Protein AF-A0A2E5NPE5-F1 (afdb_monomer_lite)

Radius of gyration: 10.74 Å; chains: 1; bounding box: 22×24×26 Å

Secondary structure (DSSP, 8-state):
--EEEE-SHHHHHHHHTT---SS--EEEESSHHHHHHHHHTTPPPSEE-SSSSHHHHHHH--

pLDDT: mean 93.94, std 7.04, range [53.88, 98.62]

Sequence (62 aa):
VDKIILASPSAVLGLTNQVHFDNAVEIFSIGPSTSRAVQAAGLEVTAEAAEPSLKGLMEIMK

Structure (mmCIF, N/CA/C/O backbone):
data_AF-A0A2E5NPE5-F1
#
_entry.id   AF-A0A2E5NPE5-F1
#
loop_
_atom_site.group_PDB
_atom_site.id
_atom_site.type_symbol
_atom_site.label_atom_id
_atom_site.label_alt_id
_atom_site.label_comp_id
_atom_site.label_asym_id
_atom_site.label_entity_id
_atom_site.label_seq_id
_atom_site.pdbx_PDB_ins_code
_atom_site.Cartn_x
_atom_site.Cartn_y
_atom_site.Cartn_z
_atom_site.occupancy
_atom_site.B_iso_or_equiv
_atom_site.auth_seq_id
_atom_site.auth_comp_id
_atom_site.auth_asym_id
_atom_site.auth_atom_id
_atom_site.pdbx_PDB_model_num
ATOM 1 N N . VAL A 1 1 ? -13.840 -7.925 7.707 1.00 53.88 1 VAL A N 1
ATOM 2 C CA . VAL A 1 1 ? -13.134 -6.805 7.053 1.00 53.88 1 VAL A CA 1
ATOM 3 C C . VAL A 1 1 ? -11.701 -7.256 6.906 1.00 53.88 1 VAL A C 1
ATOM 5 O O . VAL A 1 1 ? -11.080 -7.522 7.930 1.00 53.88 1 VAL A O 1
ATOM 8 N N . ASP A 1 2 ? -11.226 -7.443 5.679 1.00 82.50 2 ASP A N 1
ATOM 9 C CA . ASP A 1 2 ? -9.878 -7.952 5.417 1.00 82.50 2 ASP A CA 1
ATOM 10 C C . ASP A 1 2 ? -8.948 -6.754 5.201 1.00 82.50 2 ASP A C 1
ATOM 12 O O . ASP A 1 2 ? -8.817 -6.228 4.097 1.00 82.50 2 ASP A O 1
ATOM 16 N N . LYS A 1 3 ? -8.379 -6.257 6.305 1.00 92.25 3 LYS A N 1
ATOM 17 C CA . LYS A 1 3 ? -7.416 -5.148 6.303 1.00 92.25 3 LYS A CA 1
ATOM 18 C C . LYS A 1 3 ? -6.021 -5.699 6.003 1.00 92.25 3 LYS A C 1
ATOM 20 O O . LYS A 1 3 ? -5.557 -6.604 6.697 1.00 92.25 3 LYS A O 1
ATOM 25 N N . ILE A 1 4 ? -5.336 -5.137 5.011 1.00 94.62 4 ILE A N 1
ATOM 26 C CA . ILE A 1 4 ? -3.979 -5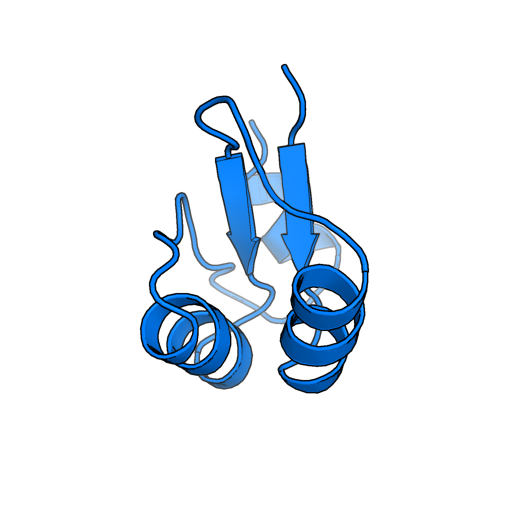.532 4.615 1.00 94.62 4 ILE A CA 1
ATOM 27 C C . ILE A 1 4 ? -3.003 -4.418 4.978 1.00 94.62 4 ILE A 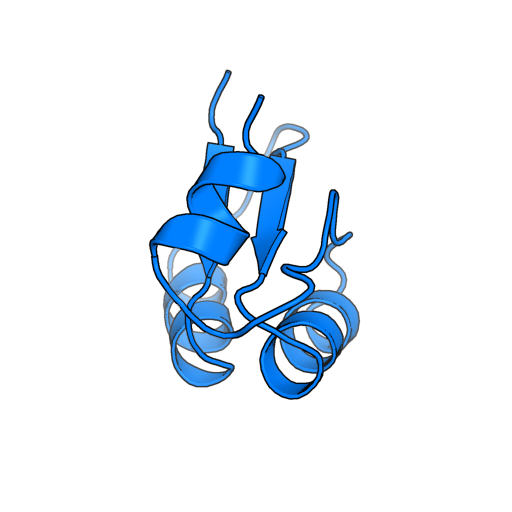C 1
ATOM 29 O O . ILE A 1 4 ? -3.204 -3.260 4.623 1.00 94.62 4 ILE A O 1
ATOM 33 N N . ILE A 1 5 ? -1.910 -4.782 5.646 1.00 96.00 5 ILE A N 1
ATOM 34 C CA . ILE A 1 5 ? -0.807 -3.869 5.951 1.00 96.00 5 ILE A CA 1
ATOM 35 C C . ILE A 1 5 ? 0.372 -4.186 5.040 1.00 96.00 5 ILE A C 1
ATOM 37 O O . ILE A 1 5 ? 0.823 -5.331 4.976 1.00 96.00 5 ILE A O 1
ATOM 41 N N . LEU A 1 6 ? 0.926 -3.162 4.395 1.00 97.31 6 LEU A N 1
ATOM 42 C CA . LEU A 1 6 ? 2.114 -3.281 3.557 1.00 97.31 6 LEU A CA 1
ATOM 43 C C . LEU A 1 6 ? 3.234 -2.404 4.118 1.00 97.31 6 LEU A C 1
ATOM 45 O O . LEU A 1 6 ? 3.161 -1.173 4.143 1.00 97.31 6 LEU A O 1
ATOM 49 N N . ALA A 1 7 ? 4.297 -3.068 4.573 1.00 97.25 7 ALA A N 1
ATOM 50 C CA . ALA A 1 7 ? 5.453 -2.433 5.204 1.00 97.25 7 ALA A CA 1
ATOM 51 C C . ALA A 1 7 ? 6.626 -2.173 4.240 1.00 97.25 7 ALA A C 1
ATOM 53 O O . ALA A 1 7 ? 7.659 -1.644 4.644 1.00 97.25 7 ALA A O 1
ATOM 54 N N . SER A 1 8 ? 6.498 -2.539 2.963 1.00 98.19 8 SER A N 1
ATOM 55 C CA . SER A 1 8 ? 7.516 -2.267 1.945 1.00 98.19 8 SER A CA 1
ATOM 56 C C . SER A 1 8 ? 6.954 -2.406 0.524 1.00 98.19 8 SER A C 1
ATOM 58 O O . SER A 1 8 ? 5.989 -3.146 0.319 1.00 98.19 8 SER A O 1
ATOM 60 N N . PRO A 1 9 ? 7.599 -1.800 -0.492 1.00 98.44 9 PRO A N 1
ATOM 61 C CA . PRO A 1 9 ? 7.295 -2.069 -1.900 1.00 98.44 9 PRO A CA 1
ATOM 62 C C . PRO A 1 9 ? 7.412 -3.552 -2.284 1.00 98.44 9 PRO A C 1
ATOM 64 O O . PRO A 1 9 ? 6.622 -4.054 -3.078 1.00 98.44 9 PRO A O 1
ATOM 67 N N . SER A 1 10 ? 8.372 -4.280 -1.702 1.00 98.38 10 SER A N 1
ATOM 68 C CA . SER A 1 10 ? 8.546 -5.713 -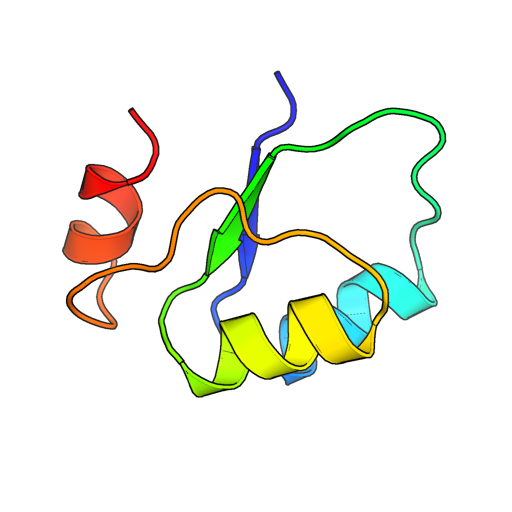1.967 1.00 98.38 10 SER A CA 1
ATOM 69 C C . SER A 1 10 ? 7.403 -6.566 -1.414 1.00 98.38 10 SER A C 1
ATOM 71 O O . SER A 1 10 ? 7.071 -7.582 -2.018 1.00 98.38 10 SER A O 1
ATOM 73 N N . ALA A 1 11 ? 6.763 -6.148 -0.316 1.00 97.94 11 ALA A N 1
ATOM 74 C CA . ALA A 1 11 ? 5.564 -6.807 0.193 1.00 97.94 11 ALA A CA 1
ATOM 75 C C . ALA A 1 11 ? 4.383 -6.650 -0.775 1.00 97.94 11 ALA A C 1
ATOM 77 O O . ALA A 1 11 ? 3.637 -7.606 -0.968 1.00 97.94 11 ALA A O 1
ATOM 78 N N . VAL A 1 12 ? 4.257 -5.488 -1.435 1.00 97.56 12 VAL A N 1
ATOM 79 C CA . VAL A 1 12 ? 3.251 -5.274 -2.491 1.00 97.56 12 VAL A CA 1
ATOM 80 C C . VAL A 1 12 ? 3.456 -6.280 -3.620 1.00 97.56 12 VAL A C 1
ATOM 82 O O . VAL A 1 12 ? 2.527 -6.997 -3.972 1.00 97.56 12 VAL A O 1
ATOM 85 N N . LEU A 1 13 ? 4.689 -6.386 -4.129 1.00 97.44 13 LEU A N 1
ATOM 86 C CA . LEU A 1 13 ? 5.031 -7.329 -5.196 1.00 97.44 13 LEU A CA 1
ATOM 87 C C . LEU A 1 13 ? 4.767 -8.785 -4.784 1.00 97.44 13 LEU A C 1
ATOM 89 O O . LEU A 1 13 ? 4.228 -9.568 -5.559 1.00 97.44 13 LEU A O 1
ATOM 93 N N . GLY A 1 14 ? 5.146 -9.157 -3.559 1.00 97.44 14 GLY A N 1
ATOM 94 C CA . GLY A 1 14 ? 4.909 -10.502 -3.038 1.00 97.44 14 GLY A CA 1
ATOM 95 C C . GLY A 1 14 ? 3.422 -10.847 -2.960 1.00 97.44 14 GLY A C 1
ATOM 96 O O . GLY A 1 14 ? 3.045 -11.969 -3.294 1.00 97.44 14 GLY A O 1
ATOM 97 N N . LEU A 1 15 ? 2.589 -9.885 -2.559 1.00 95.44 15 LEU A N 1
ATOM 98 C CA . LEU A 1 15 ? 1.141 -10.044 -2.473 1.00 95.44 15 LEU A CA 1
ATOM 99 C C . LEU A 1 15 ? 0.508 -10.198 -3.861 1.00 95.44 15 LEU A C 1
ATOM 101 O O . LEU A 1 15 ? -0.194 -11.176 -4.105 1.00 95.44 15 LEU A O 1
ATOM 105 N N . THR A 1 16 ? 0.789 -9.278 -4.785 1.00 94.31 16 THR A N 1
ATOM 106 C CA . THR A 1 16 ? 0.141 -9.250 -6.108 1.00 94.31 16 THR A CA 1
ATOM 107 C C . THR A 1 16 ? 0.582 -10.380 -7.032 1.00 94.31 16 THR A C 1
ATOM 109 O O . THR A 1 16 ? -0.158 -10.751 -7.936 1.00 94.31 16 THR A O 1
ATOM 112 N N . ASN A 1 17 ? 1.748 -10.980 -6.786 1.00 96.44 17 ASN A N 1
ATOM 113 C CA . ASN A 1 17 ? 2.185 -12.178 -7.504 1.00 96.44 17 ASN A CA 1
ATOM 114 C C . ASN A 1 17 ? 1.435 -13.456 -7.091 1.00 96.44 17 ASN A C 1
ATOM 116 O O . ASN A 1 17 ? 1.544 -14.464 -7.783 1.00 96.44 17 ASN A O 1
ATOM 120 N N . GLN A 1 18 ? 0.744 -13.454 -5.948 1.00 94.31 18 GLN A N 1
ATOM 121 C CA . GLN A 1 18 ? 0.139 -14.659 -5.365 1.00 94.31 18 GLN A CA 1
ATOM 122 C C . GLN A 1 18 ? -1.375 -14.554 -5.198 1.00 94.31 18 GLN A C 1
ATOM 124 O O . GLN A 1 18 ? -2.055 -15.577 -5.163 1.00 94.31 18 GLN A O 1
ATOM 129 N N . VAL A 1 19 ? -1.898 -13.336 -5.060 1.00 90.81 19 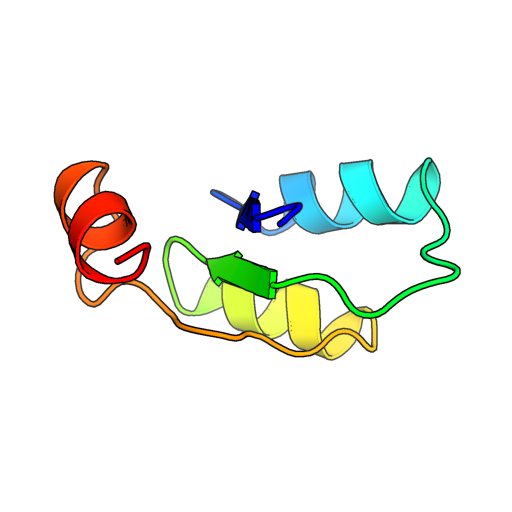VAL A N 1
ATOM 130 C CA . VAL A 1 19 ? -3.289 -13.089 -4.689 1.00 90.81 19 VAL A CA 1
ATOM 131 C C . VAL A 1 19 ? -3.947 -12.179 -5.716 1.00 90.81 19 VAL A C 1
ATOM 133 O O . VAL A 1 19 ? -3.466 -11.082 -5.998 1.00 90.81 19 VAL A O 1
ATOM 136 N N . HIS A 1 20 ? -5.090 -12.632 -6.222 1.00 86.50 20 HIS A N 1
ATOM 137 C CA . HIS A 1 20 ? -6.056 -11.802 -6.928 1.00 86.50 20 HIS A CA 1
ATOM 138 C C . HIS A 1 20 ? -7.216 -11.494 -5.981 1.00 86.50 20 HIS A C 1
ATOM 140 O O . HIS A 1 20 ? -7.676 -12.373 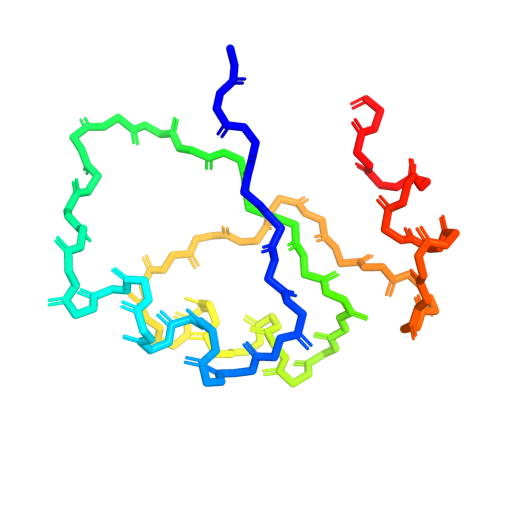-5.254 1.00 86.50 20 HIS A O 1
ATOM 146 N N . PHE A 1 21 ? -7.661 -10.239 -5.964 1.00 83.31 21 PHE A N 1
ATOM 147 C CA . PHE A 1 21 ? -8.755 -9.796 -5.108 1.00 83.31 21 PHE A CA 1
ATOM 148 C C . PHE A 1 21 ? -10.053 -9.760 -5.913 1.00 83.31 21 PHE A C 1
ATOM 150 O O . PHE A 1 21 ? -10.179 -8.960 -6.835 1.00 83.31 21 PHE A O 1
ATOM 157 N N . ASP A 1 22 ? -11.021 -10.599 -5.541 1.00 82.31 22 ASP A N 1
ATOM 158 C CA . ASP A 1 22 ? -12.373 -10.575 -6.126 1.00 82.31 22 ASP A CA 1
ATOM 159 C C . ASP A 1 22 ? -13.283 -9.528 -5.455 1.00 82.31 22 ASP A C 1
ATOM 161 O O . ASP A 1 22 ? -14.340 -9.182 -5.977 1.00 82.31 22 ASP A O 1
ATOM 165 N N . ASN A 1 23 ? -12.872 -9.017 -4.290 1.00 82.50 23 ASN A N 1
ATOM 166 C CA . ASN A 1 23 ? -13.597 -8.033 -3.490 1.00 82.50 23 ASN A CA 1
ATOM 167 C C . ASN A 1 23 ? -12.698 -6.841 -3.149 1.00 82.50 23 ASN A C 1
ATOM 169 O O . ASN A 1 23 ? -11.472 -6.960 -3.120 1.00 82.50 23 ASN A O 1
ATOM 173 N N . ALA A 1 24 ? -13.316 -5.705 -2.823 1.00 83.19 24 ALA A N 1
ATOM 174 C CA . ALA A 1 24 ? -12.595 -4.547 -2.307 1.00 83.19 24 ALA A CA 1
ATOM 175 C C . ALA A 1 24 ? -11.912 -4.881 -0.965 1.00 83.19 24 ALA A C 1
ATOM 177 O O . ALA A 1 24 ? -12.553 -5.402 -0.050 1.00 83.19 24 ALA A O 1
ATOM 178 N N . VAL A 1 25 ? -10.620 -4.561 -0.857 1.00 91.19 25 VAL A N 1
ATOM 179 C CA . VAL A 1 25 ? -9.800 -4.718 0.354 1.00 91.19 25 VAL A CA 1
ATOM 180 C C . VAL A 1 25 ? -9.305 -3.360 0.830 1.00 91.19 25 VAL A C 1
ATOM 182 O O . VAL A 1 25 ? -9.013 -2.480 0.021 1.00 91.19 25 VAL A O 1
ATOM 185 N N . GLU A 1 26 ? -9.190 -3.189 2.145 1.00 95.19 26 GLU A N 1
ATOM 186 C CA . GLU A 1 26 ? -8.609 -1.977 2.720 1.00 95.19 26 GLU A CA 1
ATOM 187 C C . GLU A 1 26 ? -7.092 -2.149 2.845 1.00 95.19 26 GLU A C 1
ATOM 189 O O . GLU A 1 26 ? -6.619 -3.043 3.555 1.00 95.19 26 GLU A O 1
ATOM 194 N N . ILE A 1 27 ? -6.324 -1.303 2.157 1.00 96.25 27 ILE A N 1
ATOM 195 C CA . ILE A 1 27 ? -4.862 -1.388 2.103 1.00 96.25 27 ILE A CA 1
ATOM 196 C C . ILE A 1 27 ? -4.244 -0.207 2.844 1.00 96.25 27 ILE A C 1
ATOM 198 O O . ILE A 1 27 ? -4.435 0.954 2.485 1.00 96.25 27 ILE A O 1
ATOM 202 N N . PHE A 1 28 ? -3.431 -0.524 3.844 1.00 97.75 28 PHE A N 1
ATOM 203 C CA . PHE A 1 28 ? -2.720 0.430 4.683 1.00 97.75 28 PHE A CA 1
ATOM 204 C C . PHE A 1 28 ? -1.219 0.319 4.423 1.00 97.75 28 PHE A C 1
ATOM 206 O O . PHE A 1 28 ? -0.652 -0.778 4.454 1.00 97.75 28 PHE A O 1
ATOM 213 N N . SER A 1 29 ? -0.550 1.441 4.171 1.00 98.25 29 SER A N 1
ATOM 214 C CA . SER A 1 29 ? 0.884 1.465 3.874 1.00 98.25 29 SER A CA 1
ATOM 215 C C . SER A 1 29 ? 1.690 2.100 5.011 1.00 98.25 29 SER A C 1
ATOM 217 O O . SER A 1 29 ? 1.248 3.032 5.681 1.00 98.25 29 SER A O 1
ATOM 219 N N . ILE A 1 30 ? 2.919 1.618 5.217 1.00 98.19 30 ILE A N 1
ATOM 220 C CA . ILE A 1 30 ? 3.839 2.185 6.221 1.00 98.19 30 ILE A CA 1
ATOM 221 C C . ILE A 1 30 ? 4.439 3.538 5.803 1.00 98.19 30 ILE A C 1
ATOM 223 O O . ILE A 1 30 ? 5.102 4.184 6.608 1.00 98.19 30 ILE A O 1
ATOM 227 N N . GLY A 1 31 ? 4.286 3.943 4.539 1.00 98.06 31 GLY A N 1
ATOM 228 C CA . GLY A 1 31 ? 4.838 5.205 4.058 1.00 98.06 31 GLY A CA 1
ATOM 229 C C . GLY A 1 31 ? 4.900 5.360 2.531 1.00 98.06 31 GLY A C 1
ATOM 230 O O . GLY A 1 31 ? 4.523 4.443 1.787 1.00 98.06 31 GLY A O 1
ATOM 231 N N . PRO A 1 32 ? 5.461 6.489 2.050 1.00 98.19 32 PRO A N 1
ATOM 232 C CA . PRO A 1 32 ? 5.285 6.962 0.673 1.00 98.19 32 PRO A CA 1
ATOM 233 C C . PRO A 1 32 ? 5.843 6.052 -0.423 1.00 98.19 32 PRO A C 1
ATOM 235 O O . PRO A 1 32 ? 5.359 6.044 -1.556 1.00 98.19 32 PRO A O 1
ATOM 238 N N . SER A 1 33 ? 6.929 5.321 -0.156 1.00 98.38 33 SER A N 1
ATOM 239 C CA . SER A 1 33 ? 7.478 4.371 -1.135 1.00 98.38 33 SER A CA 1
ATOM 240 C C . SER A 1 33 ? 6.542 3.182 -1.332 1.00 98.38 33 SER A C 1
ATOM 242 O O . SER A 1 33 ? 6.325 2.757 -2.465 1.00 98.38 33 SER A O 1
ATOM 244 N N . THR A 1 34 ? 5.946 2.685 -0.249 1.00 98.50 34 THR A N 1
ATOM 245 C CA . THR A 1 34 ? 5.003 1.570 -0.290 1.00 98.50 34 THR A CA 1
ATOM 246 C C . THR A 1 34 ? 3.675 1.992 -0.912 1.00 98.50 34 THR A C 1
ATOM 248 O O . THR A 1 34 ? 3.183 1.275 -1.776 1.00 98.50 34 THR A O 1
ATOM 251 N N . SER A 1 35 ? 3.139 3.175 -0.585 1.00 98.62 35 SER A N 1
ATOM 252 C CA . SER A 1 35 ? 1.918 3.701 -1.225 1.00 98.62 35 SER A CA 1
ATOM 253 C C . SER A 1 35 ? 2.046 3.811 -2.738 1.00 98.62 35 SER A C 1
ATOM 255 O O . SER A 1 35 ? 1.162 3.378 -3.473 1.00 98.62 35 SER A O 1
ATOM 257 N N . ARG A 1 36 ? 3.184 4.326 -3.220 1.00 98.62 36 ARG A N 1
ATOM 258 C CA . ARG A 1 36 ? 3.461 4.402 -4.660 1.00 98.62 36 ARG A CA 1
ATOM 259 C C . ARG A 1 36 ? 3.511 3.025 -5.311 1.00 98.62 36 ARG A C 1
ATOM 261 O O . ARG A 1 36 ? 3.037 2.877 -6.429 1.00 98.62 36 ARG A O 1
ATOM 268 N N . ALA A 1 37 ? 4.058 2.021 -4.626 1.00 98.44 37 ALA A N 1
ATOM 269 C CA . ALA A 1 37 ? 4.077 0.652 -5.133 1.00 98.44 37 ALA A CA 1
ATOM 270 C C . ALA A 1 37 ? 2.670 0.033 -5.194 1.00 98.44 37 ALA A C 1
ATOM 272 O O . ALA A 1 37 ? 2.355 -0.631 -6.176 1.00 98.44 37 ALA A O 1
ATOM 273 N N . VAL A 1 38 ? 1.814 0.293 -4.197 1.00 97.81 38 VAL A N 1
ATOM 274 C CA . VAL A 1 38 ? 0.397 -0.123 -4.206 1.00 97.81 38 VAL A CA 1
ATOM 275 C C . VAL A 1 38 ? -0.332 0.490 -5.404 1.00 97.81 38 VAL A C 1
ATOM 277 O O . VAL A 1 38 ? -0.928 -0.234 -6.196 1.00 97.81 38 VAL A O 1
ATOM 280 N N . GLN A 1 39 ? -0.194 1.802 -5.599 1.00 97.38 39 GLN A N 1
ATOM 281 C CA . GLN A 1 39 ? -0.808 2.518 -6.722 1.00 97.38 39 GLN A CA 1
ATOM 282 C C . GLN A 1 39 ? -0.279 2.042 -8.081 1.00 97.38 39 GLN A C 1
ATOM 284 O O . GLN A 1 39 ? -1.053 1.840 -9.013 1.00 97.38 39 GLN A O 1
ATOM 289 N N . ALA A 1 40 ? 1.032 1.807 -8.200 1.00 97.62 40 ALA A N 1
ATOM 290 C CA . ALA A 1 40 ? 1.640 1.272 -9.419 1.00 97.62 40 ALA A CA 1
ATOM 291 C C . ALA A 1 40 ? 1.166 -0.154 -9.750 1.00 97.62 40 ALA A C 1
ATOM 293 O O . ALA A 1 40 ? 1.179 -0.543 -10.915 1.00 97.62 40 ALA A O 1
ATOM 294 N N . ALA A 1 41 ? 0.727 -0.917 -8.745 1.00 95.12 41 ALA A N 1
ATOM 295 C CA . ALA A 1 41 ? 0.109 -2.226 -8.923 1.00 95.12 41 ALA A CA 1
ATOM 296 C C . ALA A 1 41 ? -1.397 -2.155 -9.255 1.00 95.12 41 ALA A C 1
ATOM 298 O O . ALA A 1 41 ? -2.050 -3.193 -9.328 1.00 95.12 41 ALA A O 1
ATOM 299 N N . GLY A 1 42 ? -1.952 -0.953 -9.457 1.00 94.00 42 GLY A N 1
ATOM 300 C CA . GLY A 1 42 ? -3.365 -0.745 -9.784 1.00 94.00 42 GLY A CA 1
ATOM 301 C C . GLY A 1 42 ? -4.311 -0.873 -8.589 1.00 94.00 42 GLY A C 1
ATOM 302 O O . GLY A 1 42 ? -5.513 -1.022 -8.786 1.00 94.00 42 GLY A O 1
ATOM 303 N N . LEU A 1 43 ? -3.780 -0.834 -7.365 1.00 94.00 43 LEU A N 1
ATOM 304 C CA . LEU A 1 43 ? -4.550 -0.907 -6.125 1.00 94.00 43 LEU A CA 1
ATOM 305 C C . LEU A 1 43 ? -4.690 0.482 -5.485 1.00 94.00 43 LEU A C 1
ATOM 307 O O . LEU A 1 43 ? -3.864 1.373 -5.696 1.00 94.00 43 LEU A O 1
ATOM 311 N N . GLU A 1 44 ? -5.711 0.653 -4.650 1.00 95.44 44 GLU A N 1
ATOM 312 C CA . GLU A 1 44 ? -5.945 1.890 -3.904 1.00 95.44 44 GLU A CA 1
ATOM 313 C C . GLU A 1 44 ? -5.378 1.799 -2.483 1.00 95.44 44 GLU A C 1
ATOM 315 O O . GLU A 1 44 ? -5.476 0.768 -1.821 1.00 95.44 44 GLU A O 1
ATOM 320 N N . VAL A 1 45 ? -4.777 2.891 -2.006 1.00 97.00 45 VAL A N 1
ATOM 321 C CA . VAL A 1 45 ? -4.297 3.009 -0.623 1.00 97.00 45 VAL A CA 1
ATOM 322 C C . VAL A 1 45 ? -5.405 3.646 0.206 1.00 97.00 45 VAL A C 1
ATOM 324 O O . VAL A 1 45 ? -5.760 4.799 -0.028 1.00 97.00 45 VAL A O 1
ATOM 327 N N . THR A 1 46 ? -5.921 2.915 1.190 1.00 97.31 46 THR A N 1
ATOM 328 C CA . THR A 1 46 ? -6.939 3.400 2.130 1.00 97.31 46 THR A CA 1
ATOM 329 C C . THR A 1 46 ? -6.371 4.480 3.046 1.00 97.31 46 THR A C 1
ATOM 331 O O . THR A 1 46 ? -6.992 5.523 3.231 1.00 97.31 46 THR A O 1
ATOM 334 N N . ALA A 1 47 ? -5.177 4.251 3.597 1.00 97.62 47 ALA A N 1
ATOM 335 C CA . ALA A 1 47 ? -4.440 5.253 4.358 1.00 97.62 47 ALA A CA 1
ATOM 336 C C . ALA A 1 47 ? -2.933 4.956 4.378 1.00 97.62 47 ALA A C 1
ATOM 338 O O . ALA A 1 47 ? -2.498 3.804 4.304 1.00 97.62 47 ALA A O 1
ATOM 339 N N . GLU A 1 48 ? -2.141 6.016 4.511 1.00 98.38 48 GLU A N 1
ATOM 340 C CA . GLU A 1 48 ? -0.688 5.970 4.672 1.00 98.38 48 GLU A CA 1
ATOM 341 C C . GLU A 1 48 ? -0.317 6.416 6.088 1.00 98.38 48 GLU A C 1
ATOM 343 O O . GLU A 1 48 ? -0.851 7.406 6.593 1.00 98.38 48 GLU A O 1
ATOM 348 N N . ALA A 1 49 ? 0.598 5.692 6.733 1.00 97.88 49 ALA A N 1
ATOM 349 C CA . ALA A 1 49 ? 1.066 6.046 8.065 1.00 97.88 49 ALA A CA 1
ATOM 350 C C . ALA A 1 49 ? 1.874 7.350 8.024 1.00 97.88 49 ALA A C 1
ATOM 352 O O . ALA A 1 49 ? 2.777 7.504 7.202 1.00 97.88 49 ALA A O 1
ATOM 353 N N . ALA A 1 50 ? 1.596 8.265 8.957 1.00 95.88 50 ALA A N 1
ATOM 354 C CA . ALA A 1 50 ? 2.335 9.526 9.072 1.00 95.88 50 ALA A CA 1
ATOM 355 C C . ALA A 1 50 ? 3.814 9.313 9.452 1.00 95.88 50 ALA A C 1
ATOM 357 O O . ALA A 1 50 ? 4.685 10.084 9.055 1.00 95.88 50 ALA A O 1
ATOM 358 N N . GLU A 1 51 ? 4.096 8.244 10.200 1.00 95.69 51 GLU A N 1
ATOM 359 C CA . GLU A 1 51 ? 5.442 7.803 10.552 1.00 95.69 51 GLU A CA 1
ATOM 360 C C . GLU A 1 51 ? 5.609 6.318 10.203 1.00 95.69 51 GLU A C 1
ATOM 362 O O . GLU A 1 51 ? 4.700 5.529 10.486 1.00 95.69 51 GLU A O 1
ATOM 367 N N . PRO A 1 52 ? 6.771 5.894 9.669 1.00 95.50 52 PRO A N 1
ATOM 368 C CA . PRO A 1 52 ? 7.017 4.512 9.271 1.00 95.50 52 PRO A CA 1
ATOM 369 C C . PRO A 1 52 ? 7.320 3.616 10.479 1.00 95.50 52 PRO A C 1
ATOM 371 O O . PRO A 1 52 ? 8.418 3.086 10.645 1.00 95.50 52 PRO A O 1
ATOM 374 N N . SER A 1 53 ? 6.334 3.470 11.357 1.00 95.44 53 SER A N 1
ATOM 375 C CA . SER A 1 53 ? 6.416 2.7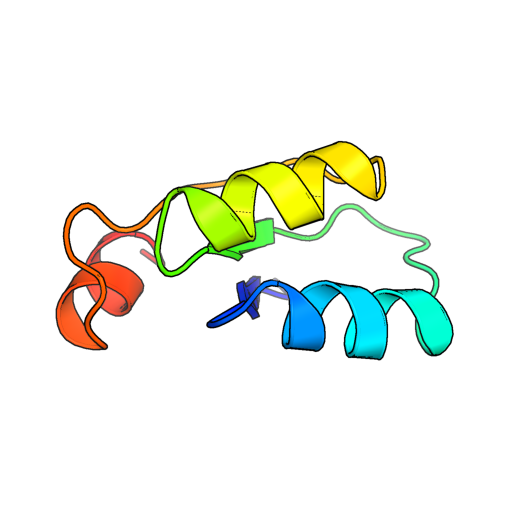14 12.599 1.00 95.44 53 SER A CA 1
ATOM 376 C C . SER A 1 53 ? 5.160 1.873 12.807 1.00 95.44 53 SER A C 1
ATOM 378 O O . SER A 1 53 ? 4.101 2.141 12.236 1.00 95.44 53 SER A O 1
ATOM 380 N N . LEU A 1 54 ? 5.254 0.865 13.679 1.00 93.00 54 LEU A N 1
ATOM 381 C CA . LEU A 1 54 ? 4.081 0.090 14.085 1.00 93.00 54 LEU A CA 1
ATOM 382 C C . LEU A 1 54 ? 2.995 0.997 14.681 1.00 93.00 54 LEU A C 1
ATOM 384 O O . LEU A 1 54 ? 1.819 0.811 14.395 1.00 93.00 54 LEU A O 1
ATOM 388 N N . LYS A 1 55 ? 3.383 2.005 15.470 1.00 95.25 55 LYS A N 1
ATOM 389 C CA . LYS A 1 55 ? 2.440 2.972 16.037 1.00 95.25 55 LYS A CA 1
ATOM 390 C C . LYS A 1 55 ? 1.702 3.741 14.935 1.00 95.25 55 LYS A C 1
ATOM 392 O O . LYS A 1 55 ? 0.479 3.801 14.983 1.00 95.25 55 LYS A O 1
ATOM 397 N N . GLY A 1 56 ? 2.424 4.254 13.936 1.00 95.94 56 GLY A N 1
ATOM 398 C CA . GLY A 1 56 ? 1.824 4.973 12.807 1.00 95.94 56 GLY A CA 1
ATOM 399 C C . GLY A 1 56 ? 0.841 4.107 12.012 1.00 95.94 56 GLY A C 1
ATOM 400 O O . GLY A 1 56 ? -0.239 4.567 11.656 1.00 95.94 56 GLY A O 1
ATOM 401 N N . LEU A 1 57 ? 1.162 2.825 11.813 1.00 94.81 57 LEU A N 1
ATOM 402 C CA . LEU A 1 57 ? 0.248 1.856 11.198 1.00 94.81 57 LEU A CA 1
ATOM 403 C C . LEU A 1 57 ? -1.011 1.614 12.047 1.00 94.81 57 LEU A C 1
ATOM 405 O O . LEU A 1 57 ? -2.121 1.589 11.527 1.00 94.81 57 LEU A O 1
ATOM 409 N N . MET A 1 58 ? -0.867 1.473 13.364 1.00 93.88 58 MET A N 1
ATOM 410 C CA . MET A 1 58 ? -2.013 1.265 14.258 1.00 93.88 58 MET A CA 1
ATOM 411 C C . MET A 1 58 ? -2.950 2.483 14.313 1.00 93.88 58 MET A C 1
ATOM 413 O O . MET A 1 58 ? -4.148 2.326 14.540 1.00 93.88 58 MET A O 1
ATOM 417 N N . GLU A 1 59 ? -2.433 3.697 14.110 1.00 95.06 59 GLU A N 1
ATOM 418 C CA . GLU A 1 59 ? -3.234 4.927 14.106 1.00 95.06 59 GLU A CA 1
ATOM 419 C C . GLU A 1 59 ? -4.172 5.029 12.899 1.00 95.06 59 GLU A C 1
ATOM 421 O O . GLU A 1 59 ? -5.282 5.543 13.050 1.00 95.06 59 GLU A O 1
ATOM 426 N N . ILE A 1 60 ? -3.757 4.505 11.743 1.00 94.19 60 ILE A N 1
ATOM 427 C CA . ILE A 1 60 ? -4.534 4.546 10.496 1.00 94.19 60 ILE A CA 1
ATOM 428 C C . ILE A 1 60 ? -5.507 3.373 10.341 1.00 94.19 60 ILE A C 1
ATOM 430 O O . ILE A 1 60 ? -6.428 3.450 9.540 1.00 94.19 60 ILE A O 1
ATOM 434 N N . MET A 1 61 ? -5.334 2.299 11.113 1.00 88.50 61 MET A N 1
ATOM 435 C CA . MET A 1 61 ? -6.123 1.064 11.002 1.00 88.50 61 MET A CA 1
ATOM 436 C C . MET A 1 61 ? -7.422 1.047 11.819 1.00 88.50 61 MET A C 1
ATOM 438 O O . MET A 1 61 ? -8.015 -0.025 11.985 1.00 88.50 61 MET A O 1
ATOM 442 N N . LYS A 1 62 ? -7.852 2.190 12.357 1.00 77.88 62 LYS A N 1
ATOM 443 C CA . LYS A 1 62 ? -9.043 2.273 13.214 1.00 77.88 62 LYS A CA 1
ATOM 444 C C . LYS A 1 62 ? -10.343 1.930 12.484 1.00 77.88 62 LYS A C 1
ATOM 446 O O . LYS A 1 62 ? -10.356 1.872 11.235 1.00 77.88 62 LYS A O 1
#

Foldseek 3Di:
DAEAEDLALVSLVVDLVPDDDPDAYAYEYLDDRNQVSCVVSVHHHNYYFPHNDPVSRVVSPD